Protein AF-A0AAD9NAZ0-F1 (afdb_monomer)

Foldseek 3Di:
DAQADPVGRVHSPFWDWDDDQWKIKIKGQPPFKPQQQVLRVQLLALLACVQAVNPNDPVQWDHDDDQWDDPDPPGDTDGADPVRQWDWDDDPRMIMIMHTHRHGNRGPDRVCSVVRSVVSSVVSMDGDDDDDDPPDPPDDDD

pLDDT: mean 89.0, std 16.53, range [37.62, 98.81]

Organism: Ridgeia piscesae (NCBI:txid27915)

InterPro 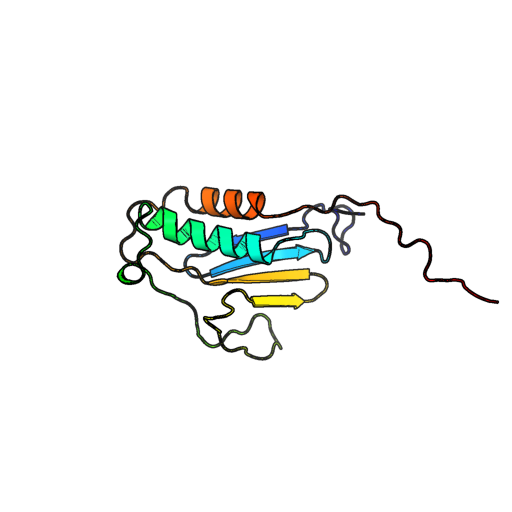domains:
  IPR007666 ADP-specific phosphofructokinase/glucokinase [PF04587] (8-124)
  IPR007666 ADP-specific phosphofructokinase/glucokinase [PS51255] (1-131)
  IPR007666 ADP-specific phosphofructokinase/glucokinase [PTHR21208] (4-132)
  IPR029056 Ribokinase-like [G3DSA:3.40.1190.20] (1-131)
  IPR029056 Ribokinase-like [SSF53613] (11-125)

Solvent-accessible surface area (backbone atoms only — not comparable to full-atom values): 8137 Å² total; per-residue (Å²): 114,58,56,39,27,91,92,41,77,87,41,58,75,38,70,48,79,47,77,57,80,34,37,30,35,28,39,27,38,60,82,32,59,44,51,46,59,58,6,24,43,48,15,23,50,46,41,20,26,46,17,29,70,64,60,73,48,77,94,45,43,44,75,68,64,67,56,68,41,62,92,50,93,89,50,74,74,39,74,68,41,88,95,58,57,63,48,76,53,72,58,96,69,28,36,37,18,35,17,63,15,49,31,40,75,71,62,76,43,66,86,66,38,69,57,53,21,51,52,41,23,52,73,45,40,43,79,46,77,72,91,76,79,91,71,83,94,80,83,85,89,126

Nearest PDB structures (foldseek):
  5ccf-assembly1_A  TM=9.334E-01  e=5.834E-15  Mus musculus
  1ua4-assembly1_A  TM=6.446E-01  e=1.823E-04  Pyrococcus furiosus
  5jlp-assembly1_A  TM=4.025E-01  e=5.634E+00  Mycobacterium avium 104
  7n7s-assembly1_B  TM=4.770E-01  e=5.634E+00  Elizabethkingia anophelis NUHP1
  8glv-assembly1_AF  TM=2.859E-01  e=3.022E+00  Chlamydomonas reinhardtii

Structure (mmCIF, N/CA/C/O backbone):
data_AF-A0AAD9NAZ0-F1
#
_entry.id   AF-A0AAD9NAZ0-F1
#
loop_
_atom_site.group_PDB
_atom_site.id
_atom_site.type_symbol
_atom_site.label_atom_id
_atom_site.label_alt_id
_atom_site.label_comp_id
_atom_site.label_asym_id
_atom_site.label_entity_id
_atom_site.label_seq_id
_atom_site.pdbx_PDB_ins_code
_atom_site.Cartn_x
_atom_site.Cartn_y
_atom_site.Cartn_z
_atom_site.occupancy
_atom_site.B_iso_or_equiv
_atom_site.auth_seq_id
_atom_site.auth_comp_id
_atom_site.auth_asym_id
_atom_site.auth_atom_id
_atom_site.pdbx_PDB_model_num
ATOM 1 N N . MET A 1 1 ? -22.804 5.355 11.893 1.00 52.97 1 MET A N 1
ATOM 2 C CA . MET A 1 1 ? -23.149 5.915 10.572 1.00 52.97 1 MET A CA 1
ATOM 3 C C . MET A 1 1 ? -21.896 5.816 9.732 1.00 52.97 1 MET A C 1
ATOM 5 O O . MET A 1 1 ? -20.896 6.439 10.079 1.00 52.97 1 MET A O 1
ATOM 9 N N . ALA A 1 2 ? -21.917 4.972 8.709 1.00 65.38 2 ALA A N 1
ATOM 10 C CA . ALA A 1 2 ? -20.818 4.750 7.792 1.00 65.38 2 ALA A CA 1
ATOM 11 C C . ALA A 1 2 ? -20.282 6.072 7.253 1.00 65.38 2 ALA A C 1
ATOM 13 O O . ALA A 1 2 ? -21.029 7.009 6.968 1.00 65.38 2 ALA A O 1
ATOM 14 N N . GLY A 1 3 ? -18.961 6.138 7.111 1.00 69.38 3 GLY A N 1
ATOM 15 C CA . GLY A 1 3 ? -18.295 7.310 6.560 1.00 69.38 3 GLY A CA 1
ATOM 16 C C . GLY A 1 3 ? -18.160 8.491 7.516 1.00 69.38 3 GLY A C 1
ATOM 17 O O . GLY A 1 3 ? -17.756 9.552 7.050 1.00 69.38 3 GLY A O 1
ATOM 18 N N . TYR A 1 4 ? -18.443 8.330 8.813 1.00 76.75 4 TYR A N 1
ATOM 19 C CA . TYR A 1 4 ? -18.132 9.325 9.842 1.00 76.75 4 TYR A CA 1
ATOM 20 C C . TYR A 1 4 ? -17.126 8.785 10.856 1.00 76.75 4 TYR A C 1
ATOM 22 O O . TYR A 1 4 ? -17.093 7.594 11.151 1.00 76.75 4 TYR A O 1
ATOM 30 N N . SER A 1 5 ? -16.297 9.676 11.397 1.00 70.44 5 SER A N 1
ATOM 31 C CA . SER A 1 5 ? -15.391 9.337 12.494 1.00 70.44 5 SER A CA 1
ATOM 32 C C . SER A 1 5 ? -16.168 9.122 13.799 1.00 70.44 5 SER A C 1
ATOM 34 O O . SER A 1 5 ? -17.007 9.946 14.169 1.00 70.44 5 SER A O 1
ATOM 36 N N . GLU A 1 6 ? -15.836 8.058 14.535 1.00 72.50 6 GLU A N 1
ATOM 37 C CA . GLU A 1 6 ? -16.408 7.783 15.862 1.00 72.50 6 GLU A CA 1
ATOM 38 C C . GLU A 1 6 ? -16.050 8.870 16.892 1.00 72.50 6 GLU A C 1
ATOM 40 O O . GLU A 1 6 ? -16.884 9.245 17.716 1.00 72.50 6 GLU A O 1
ATOM 45 N N . SER A 1 7 ? -14.837 9.436 16.823 1.00 73.88 7 SER A N 1
ATOM 46 C CA . SER A 1 7 ? -14.387 10.486 17.750 1.00 73.88 7 SER A CA 1
ATOM 47 C C . SER A 1 7 ? -14.901 11.881 17.386 1.00 73.88 7 SER A C 1
ATOM 49 O O . SER A 1 7 ? -15.006 12.745 18.255 1.00 73.88 7 SER A O 1
ATOM 51 N N . ASN A 1 8 ? -15.245 12.118 16.117 1.00 76.94 8 ASN A N 1
ATOM 52 C CA . ASN A 1 8 ? -15.870 13.356 15.667 1.00 76.94 8 ASN A CA 1
ATOM 53 C C . ASN A 1 8 ? -16.899 13.073 14.569 1.00 76.94 8 ASN A C 1
ATOM 55 O O . ASN A 1 8 ? -16.568 13.050 13.383 1.00 76.94 8 ASN A O 1
ATOM 59 N N . ARG A 1 9 ? -18.173 12.979 14.961 1.00 76.00 9 ARG A N 1
ATOM 60 C CA . ARG A 1 9 ? -19.302 12.696 14.058 1.00 76.00 9 ARG A CA 1
ATOM 61 C C . ARG A 1 9 ? -19.559 13.763 12.983 1.00 76.00 9 ARG A C 1
ATOM 63 O O . ARG A 1 9 ? -20.430 13.570 12.145 1.00 76.00 9 ARG A O 1
ATOM 70 N N . ARG A 1 10 ? -18.832 14.888 12.981 1.00 83.94 10 ARG A N 1
ATOM 71 C CA . ARG A 1 10 ? -18.852 15.872 11.879 1.00 83.94 10 ARG A CA 1
ATOM 72 C C . ARG A 1 10 ? -17.778 15.606 10.822 1.00 83.94 10 ARG A C 1
ATOM 74 O O . ARG A 1 10 ? -17.878 16.127 9.717 1.00 83.94 10 ARG A O 1
ATOM 81 N N . SER A 1 11 ? -16.754 14.819 11.148 1.00 87.88 11 SER A N 1
ATOM 82 C CA . SER A 1 11 ? -15.689 14.451 10.217 1.00 87.88 11 SER A CA 1
ATOM 83 C C . SER A 1 11 ? -16.104 13.256 9.368 1.00 87.88 11 SER A C 1
ATOM 85 O O . SER A 1 11 ? -16.583 12.256 9.901 1.00 87.88 11 SER A O 1
ATOM 87 N N . ARG A 1 12 ? -15.855 13.345 8.057 1.00 89.69 12 ARG A N 1
ATOM 88 C CA . ARG A 1 12 ? -16.037 12.244 7.095 1.00 89.69 12 ARG A CA 1
ATOM 89 C C . ARG A 1 12 ? -14.733 11.534 6.715 1.00 89.69 12 ARG A C 1
ATOM 91 O O . ARG A 1 12 ? -14.733 10.610 5.904 1.00 89.69 12 ARG A O 1
ATOM 98 N N . LEU A 1 13 ? -13.605 11.970 7.282 1.00 92.44 13 LEU A N 1
ATOM 99 C CA . LEU A 1 13 ? -12.305 11.365 7.015 1.00 92.44 13 LEU A CA 1
ATOM 100 C C . LEU A 1 13 ? -12.223 10.005 7.715 1.00 92.44 13 LEU A C 1
ATOM 102 O O . LEU A 1 13 ? -12.097 9.930 8.935 1.00 92.44 13 LEU A O 1
ATOM 106 N N . THR A 1 14 ? -12.305 8.940 6.925 1.00 93.88 14 THR A N 1
ATOM 107 C CA . THR A 1 14 ? -12.319 7.548 7.409 1.00 93.88 14 THR A CA 1
ATOM 108 C C . THR A 1 14 ? -11.289 6.660 6.718 1.00 93.88 14 THR A C 1
ATOM 110 O O . THR A 1 14 ? -11.220 5.475 7.028 1.00 93.88 14 THR A O 1
ATOM 113 N N . ARG A 1 15 ? -10.489 7.211 5.796 1.00 96.12 15 ARG A N 1
ATOM 114 C CA . ARG A 1 15 ? -9.438 6.495 5.069 1.00 96.12 15 ARG A CA 1
ATOM 115 C C . ARG A 1 15 ? -8.297 7.429 4.699 1.00 96.12 15 ARG A C 1
ATOM 117 O O . ARG A 1 15 ? -8.534 8.523 4.194 1.00 96.12 15 ARG A O 1
ATOM 124 N N . ILE A 1 16 ? -7.073 6.962 4.904 1.00 98.38 16 ILE A N 1
ATOM 125 C CA . ILE A 1 16 ? -5.837 7.581 4.427 1.00 98.38 16 ILE A CA 1
ATOM 126 C C . ILE A 1 16 ? -5.050 6.494 3.696 1.00 98.38 16 ILE A C 1
ATOM 128 O O . ILE A 1 16 ? -4.823 5.424 4.254 1.00 98.38 16 ILE A O 1
ATOM 132 N N . HIS A 1 17 ? -4.641 6.765 2.457 1.00 98.75 17 HIS A N 1
ATOM 133 C CA . HIS A 1 17 ? -3.679 5.938 1.730 1.00 98.75 17 HIS A CA 1
ATOM 134 C C . HIS A 1 17 ? -2.353 6.693 1.704 1.00 98.75 17 HIS A C 1
ATOM 136 O O . HIS A 1 17 ? -2.161 7.605 0.907 1.00 98.75 17 HIS A O 1
ATOM 142 N N . PHE A 1 18 ? -1.476 6.363 2.644 1.00 98.75 18 PHE A N 1
ATOM 143 C CA . PHE A 1 18 ? -0.128 6.902 2.695 1.00 98.75 18 PHE A CA 1
ATOM 144 C C . PHE A 1 18 ? 0.774 6.081 1.779 1.00 98.75 18 PHE A C 1
ATOM 146 O O . PHE A 1 18 ? 0.777 4.852 1.842 1.00 98.75 18 PHE A O 1
ATOM 153 N N . HIS A 1 19 ? 1.571 6.762 0.967 1.00 98.38 19 HIS A N 1
ATOM 154 C CA . HIS A 1 19 ? 2.542 6.127 0.093 1.00 98.38 19 HIS A CA 1
ATOM 155 C C . HIS A 1 19 ? 3.889 6.846 0.186 1.00 98.38 19 HIS A C 1
ATOM 157 O O . HIS A 1 19 ? 3.980 8.072 0.094 1.00 98.38 19 HIS A O 1
ATOM 163 N N . SER A 1 20 ? 4.942 6.058 0.368 1.00 97.94 20 SER A N 1
ATOM 164 C CA . SER A 1 20 ? 6.337 6.487 0.329 1.00 97.94 20 SER A CA 1
ATOM 165 C C . SER A 1 20 ? 7.103 5.637 -0.683 1.00 97.94 20 SER A C 1
ATOM 167 O O . SER A 1 20 ? 6.533 4.737 -1.291 1.00 97.94 20 SER A O 1
ATOM 169 N N . LEU A 1 21 ? 8.400 5.898 -0.850 1.00 97.44 21 LEU A N 1
ATOM 170 C CA . LEU A 1 21 ? 9.226 5.123 -1.772 1.00 97.44 21 LEU A CA 1
ATOM 171 C C . LEU A 1 21 ? 9.264 3.625 -1.426 1.00 97.44 21 LEU A C 1
ATOM 173 O O . LEU A 1 21 ? 9.197 2.806 -2.331 1.00 97.44 21 LEU A O 1
ATOM 177 N N . SER A 1 22 ? 9.411 3.265 -0.147 1.00 97.81 22 SER A N 1
ATOM 178 C CA . SER A 1 22 ? 9.704 1.883 0.260 1.00 97.81 22 SER A CA 1
ATOM 179 C C . SER A 1 22 ? 8.513 1.110 0.817 1.00 97.81 22 SER A C 1
ATOM 181 O O . SER A 1 22 ? 8.563 -0.117 0.875 1.00 97.81 22 SER A O 1
ATOM 183 N N . PHE A 1 23 ? 7.449 1.794 1.231 1.00 98.50 23 PHE A N 1
ATOM 184 C CA . PHE A 1 23 ? 6.241 1.151 1.739 1.00 98.50 23 PHE A CA 1
ATOM 185 C C . PHE A 1 23 ? 5.014 2.046 1.598 1.00 98.50 23 PHE A C 1
ATOM 187 O O . PHE A 1 23 ? 5.107 3.282 1.616 1.00 98.50 23 PHE A O 1
ATOM 194 N N . HIS A 1 24 ? 3.854 1.404 1.542 1.00 98.75 24 HIS A N 1
ATOM 195 C CA . HIS A 1 24 ? 2.543 2.030 1.593 1.00 98.75 24 HIS A CA 1
ATOM 196 C C . HIS A 1 24 ? 1.775 1.573 2.837 1.00 98.75 24 HIS A C 1
ATOM 198 O O . HIS A 1 24 ? 2.020 0.500 3.393 1.00 98.75 24 HIS A O 1
ATOM 204 N N . LEU A 1 25 ? 0.827 2.402 3.267 1.00 98.56 25 LEU A N 1
ATOM 205 C CA . LEU A 1 25 ? -0.048 2.142 4.401 1.00 98.56 25 LEU A CA 1
ATOM 206 C C . LEU A 1 25 ? -1.459 2.635 4.074 1.00 98.56 25 LEU A C 1
ATOM 208 O O . LEU A 1 25 ? -1.670 3.823 3.828 1.00 98.56 25 LEU A O 1
ATOM 212 N N . VAL A 1 26 ? -2.438 1.739 4.121 1.00 98.69 26 VAL A N 1
ATOM 213 C CA . VAL A 1 26 ? -3.856 2.101 4.128 1.00 98.69 26 VAL A CA 1
ATOM 214 C C . VAL A 1 26 ? -4.340 2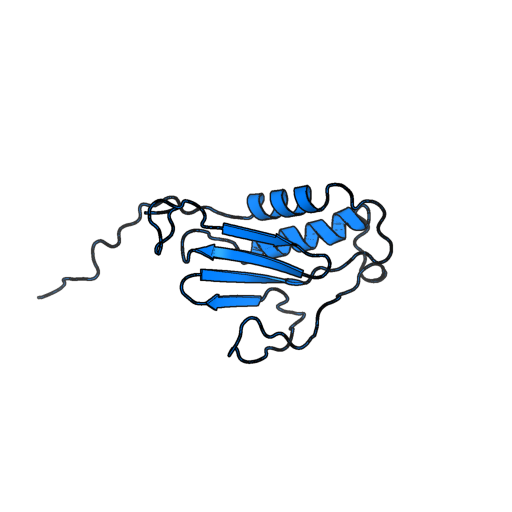.053 5.570 1.00 98.69 26 VAL A C 1
ATOM 216 O O . VAL A 1 26 ? -4.326 1.001 6.200 1.00 98.69 26 VAL A O 1
ATOM 219 N N . ALA A 1 27 ? -4.755 3.203 6.094 1.00 98.06 27 ALA A N 1
ATOM 220 C CA . ALA A 1 27 ? -5.341 3.339 7.421 1.00 98.06 27 ALA A CA 1
ATOM 221 C C . ALA A 1 27 ? -6.820 3.699 7.288 1.00 98.06 27 ALA A C 1
ATOM 223 O O . ALA A 1 27 ? -7.163 4.650 6.580 1.00 98.06 27 ALA A O 1
ATOM 224 N N . THR A 1 28 ? -7.696 2.966 7.967 1.00 96.31 28 THR A N 1
ATOM 225 C CA . THR A 1 28 ? -9.149 3.139 7.873 1.00 96.31 28 THR A CA 1
ATOM 226 C C . THR A 1 28 ? -9.798 3.162 9.250 1.00 96.31 28 THR A C 1
ATOM 228 O O . THR A 1 28 ? -9.322 2.537 10.198 1.00 96.31 28 THR A O 1
ATOM 231 N N . ALA A 1 29 ? -10.899 3.902 9.384 1.00 92.44 29 ALA A N 1
ATOM 232 C CA . ALA A 1 29 ? -11.787 3.737 10.529 1.00 92.44 29 ALA A CA 1
ATOM 233 C C . ALA A 1 29 ? -12.354 2.308 10.507 1.00 92.44 29 ALA A C 1
ATOM 235 O O . ALA A 1 29 ? -12.786 1.832 9.451 1.00 92.44 29 ALA A O 1
ATOM 236 N N . ALA A 1 30 ? -12.328 1.624 11.654 1.00 86.69 30 ALA A N 1
ATOM 237 C CA . ALA A 1 30 ? -12.665 0.207 11.726 1.00 86.69 30 ALA A CA 1
ATOM 238 C C . ALA A 1 30 ? -14.057 -0.087 11.138 1.00 86.69 30 ALA A C 1
ATOM 240 O O . ALA A 1 30 ? -15.050 0.559 11.471 1.00 86.69 30 ALA A O 1
ATOM 241 N N . GLY A 1 31 ? -14.116 -1.072 10.240 1.00 86.00 31 GLY A N 1
ATOM 242 C CA . GLY A 1 31 ? -15.351 -1.516 9.598 1.00 86.00 31 GLY A CA 1
ATOM 243 C C . GLY A 1 31 ? -15.930 -0.565 8.544 1.00 86.00 31 GLY A C 1
ATOM 244 O O . GLY A 1 31 ? -16.971 -0.874 7.987 1.00 86.00 31 GLY A O 1
ATOM 245 N N . VAL A 1 32 ? -15.317 0.575 8.227 1.00 90.81 32 VAL A N 1
ATOM 246 C CA . VAL A 1 32 ? -15.872 1.483 7.200 1.00 90.81 32 VAL A CA 1
ATOM 247 C C . VAL A 1 32 ? -15.451 1.080 5.782 1.00 90.81 32 VAL A C 1
ATOM 249 O O . VAL A 1 32 ? -16.194 1.294 4.826 1.00 90.81 32 VAL A O 1
ATOM 252 N N . TRP A 1 33 ? -14.271 0.482 5.648 1.00 95.00 33 TRP A N 1
ATOM 253 C CA . TRP A 1 33 ? -13.688 0.079 4.373 1.00 95.00 33 TRP A CA 1
ATOM 254 C C . TRP A 1 33 ? -13.316 -1.401 4.410 1.00 95.00 33 TRP A C 1
ATOM 256 O O . TRP A 1 33 ? -12.779 -1.876 5.411 1.00 95.00 33 TRP A O 1
ATOM 266 N N . LEU A 1 34 ? -13.594 -2.105 3.317 1.00 95.19 34 LEU A N 1
ATOM 267 C CA . LEU A 1 34 ? -13.224 -3.501 3.092 1.00 95.19 34 LEU A CA 1
ATOM 268 C C . LEU A 1 34 ? -12.111 -3.574 2.031 1.00 95.19 34 LEU A C 1
ATOM 270 O O . LEU A 1 34 ? -11.787 -2.567 1.392 1.00 95.19 34 LEU A O 1
ATOM 274 N N . ASN A 1 35 ? -11.507 -4.755 1.874 1.00 97.50 35 ASN A N 1
ATOM 275 C CA . ASN A 1 35 ? -10.483 -5.037 0.857 1.00 97.50 35 ASN A CA 1
ATOM 276 C C . ASN A 1 35 ? -9.222 -4.143 0.964 1.00 97.50 35 ASN A C 1
ATOM 278 O O . ASN A 1 35 ? -8.598 -3.762 -0.026 1.00 97.50 35 ASN A O 1
ATOM 282 N N . SER A 1 36 ? -8.870 -3.719 2.187 1.00 97.88 36 SER A N 1
ATOM 283 C CA . SER A 1 36 ? -7.749 -2.788 2.412 1.00 97.88 36 SER A CA 1
ATOM 284 C C . SER A 1 36 ? -6.376 -3.431 2.172 1.00 97.88 36 SER A C 1
ATOM 286 O O . SER A 1 36 ? -5.437 -2.716 1.821 1.00 97.88 36 SER A O 1
ATOM 288 N N . VAL A 1 37 ? -6.266 -4.753 2.331 1.00 98.25 37 VAL A N 1
ATOM 289 C CA . VAL A 1 37 ? -5.052 -5.548 2.071 1.00 98.25 37 VAL A CA 1
ATOM 290 C C . VAL A 1 37 ? -4.728 -5.536 0.585 1.00 98.25 37 VAL A C 1
ATOM 292 O O . VAL A 1 37 ? -3.640 -5.140 0.170 1.00 98.25 37 VAL A O 1
ATOM 295 N N . GLU A 1 38 ? -5.714 -5.892 -0.225 1.00 98.44 38 GLU A N 1
ATOM 296 C CA . GLU A 1 38 ? -5.647 -5.925 -1.676 1.00 98.44 38 GLU A CA 1
ATOM 297 C C . GLU A 1 38 ? -5.417 -4.515 -2.220 1.00 98.44 38 GLU A C 1
ATOM 299 O O . GLU A 1 38 ? -4.586 -4.320 -3.103 1.00 98.44 38 GLU A O 1
ATOM 304 N N . ALA A 1 39 ? -6.084 -3.510 -1.645 1.00 98.69 39 ALA A N 1
ATOM 305 C CA . ALA A 1 39 ? -5.895 -2.112 -2.008 1.00 98.69 39 ALA A CA 1
ATOM 306 C C . ALA A 1 39 ? -4.456 -1.619 -1.803 1.00 98.69 39 ALA A C 1
ATOM 308 O O . ALA A 1 39 ? -3.894 -0.980 -2.700 1.00 98.69 39 ALA A O 1
ATOM 309 N N . VAL A 1 40 ? -3.850 -1.888 -0.640 1.00 98.81 40 VAL A N 1
ATOM 310 C CA . VAL A 1 40 ? -2.473 -1.444 -0.373 1.00 98.81 40 VAL A CA 1
ATOM 311 C C . VAL A 1 40 ? -1.464 -2.224 -1.218 1.00 98.81 40 VAL A C 1
ATOM 313 O O . VAL A 1 40 ? -0.537 -1.618 -1.760 1.00 98.81 40 VAL A O 1
ATOM 316 N N . ALA A 1 41 ? -1.681 -3.530 -1.408 1.00 98.69 41 ALA A N 1
ATOM 317 C CA . ALA A 1 41 ? -0.840 -4.381 -2.245 1.00 98.69 41 ALA A CA 1
ATOM 318 C C . ALA A 1 41 ? -0.884 -3.952 -3.717 1.00 98.69 41 ALA A C 1
ATOM 320 O O . ALA A 1 41 ? 0.160 -3.766 -4.340 1.00 98.69 41 ALA A O 1
ATOM 321 N N . ALA A 1 42 ? -2.080 -3.720 -4.266 1.00 98.69 42 ALA A N 1
ATOM 322 C CA . ALA A 1 42 ? -2.258 -3.273 -5.644 1.00 98.69 42 ALA A CA 1
ATOM 323 C C . ALA A 1 42 ? -1.617 -1.897 -5.874 1.00 98.69 42 ALA A C 1
ATOM 325 O O . ALA A 1 42 ? -0.946 -1.688 -6.885 1.00 98.69 42 ALA A O 1
ATOM 326 N N . GLY A 1 43 ? -1.759 -0.973 -4.917 1.00 98.62 43 GLY A N 1
ATOM 327 C CA . GLY A 1 43 ? -1.078 0.321 -4.956 1.00 98.62 43 GLY A CA 1
ATOM 328 C C . GLY A 1 43 ? 0.450 0.188 -4.938 1.00 98.62 43 GLY A C 1
ATOM 329 O O . GLY A 1 43 ? 1.129 0.837 -5.732 1.00 98.62 43 GLY A O 1
ATOM 330 N N . ALA A 1 44 ? 1.003 -0.66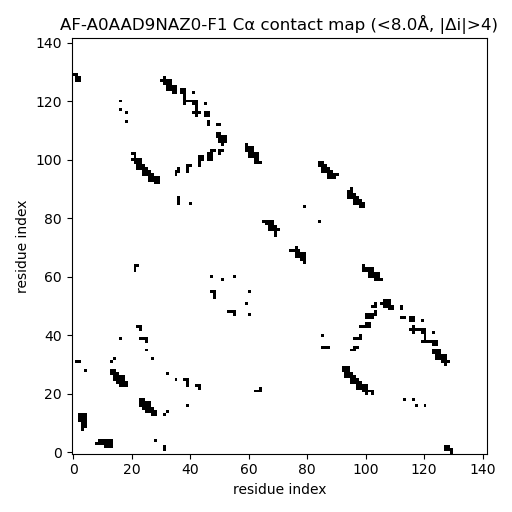2 -4.065 1.00 98.50 44 ALA A N 1
ATOM 331 C CA . ALA A 1 44 ? 2.446 -0.918 -3.985 1.00 98.50 44 ALA A CA 1
ATOM 332 C C . ALA A 1 44 ? 2.995 -1.587 -5.256 1.00 98.50 44 ALA A C 1
ATOM 334 O O . ALA A 1 44 ? 4.044 -1.193 -5.765 1.00 98.50 44 ALA A O 1
ATOM 335 N N . TYR A 1 45 ? 2.251 -2.539 -5.818 1.00 97.75 45 TYR A N 1
ATOM 336 C CA . TYR A 1 45 ? 2.581 -3.182 -7.087 1.00 97.75 45 TYR A CA 1
ATOM 337 C C . TYR A 1 45 ? 2.571 -2.187 -8.254 1.00 97.75 45 TYR A C 1
ATOM 339 O O . TYR A 1 45 ? 3.507 -2.161 -9.054 1.00 97.75 45 TYR A O 1
ATOM 347 N N . ALA A 1 46 ? 1.553 -1.322 -8.332 1.00 97.69 46 ALA A N 1
ATOM 348 C CA . ALA A 1 46 ? 1.461 -0.283 -9.356 1.00 97.69 46 ALA A CA 1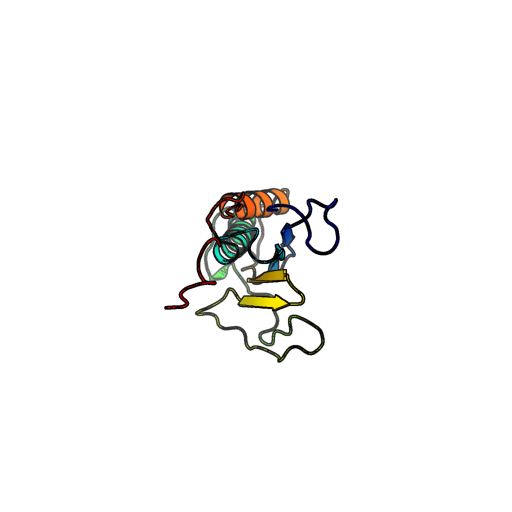
ATOM 349 C C . ALA A 1 46 ? 2.656 0.683 -9.312 1.00 97.69 46 ALA A C 1
ATOM 351 O O . ALA A 1 46 ? 3.156 1.066 -10.371 1.00 97.69 46 ALA A O 1
ATOM 352 N N . ALA A 1 47 ? 3.151 1.016 -8.113 1.00 97.69 47 ALA A N 1
ATOM 353 C CA . ALA A 1 47 ? 4.324 1.870 -7.939 1.00 97.69 47 ALA A CA 1
ATOM 354 C C . ALA A 1 47 ? 5.559 1.299 -8.650 1.00 97.69 47 ALA A C 1
ATOM 356 O O . ALA A 1 47 ? 6.150 1.959 -9.503 1.00 97.69 47 ALA A O 1
ATOM 357 N N . GLY A 1 48 ? 5.935 0.059 -8.330 1.00 96.06 48 GLY A N 1
ATOM 358 C CA . GLY A 1 48 ? 7.115 -0.563 -8.926 1.00 96.06 48 GLY A CA 1
ATOM 359 C C . GLY A 1 48 ? 6.935 -0.840 -10.422 1.00 96.06 48 GLY A C 1
ATOM 360 O O . GLY A 1 48 ? 7.815 -0.533 -11.225 1.00 96.06 48 GLY A O 1
ATOM 361 N N . ARG A 1 49 ? 5.750 -1.321 -10.820 1.00 96.06 49 ARG A N 1
ATOM 362 C CA . ARG A 1 49 ? 5.400 -1.589 -12.223 1.00 96.06 49 ARG A CA 1
ATOM 363 C C . ARG A 1 49 ? 5.522 -0.363 -13.111 1.00 96.06 49 ARG A C 1
ATOM 365 O O . ARG A 1 49 ? 6.138 -0.451 -14.165 1.00 96.06 49 ARG A O 1
ATOM 372 N N . GLN A 1 50 ? 4.912 0.754 -12.729 1.00 96.50 50 GLN A N 1
ATOM 373 C CA . GLN A 1 50 ? 4.953 1.967 -13.544 1.00 96.50 50 GLN A CA 1
ATOM 374 C C . GLN A 1 50 ? 6.343 2.614 -13.511 1.00 96.50 50 GLN A C 1
ATOM 376 O O . GLN A 1 50 ? 6.804 3.086 -14.548 1.00 96.50 50 GLN A O 1
ATOM 381 N N . ALA A 1 51 ? 7.038 2.577 -12.366 1.00 97.19 51 ALA A N 1
ATOM 382 C CA . ALA A 1 51 ? 8.405 3.082 -12.264 1.00 97.19 51 ALA A CA 1
ATOM 383 C C . ALA A 1 51 ? 9.359 2.391 -13.253 1.00 97.19 51 ALA A C 1
ATOM 385 O O . ALA A 1 51 ? 10.159 3.083 -13.883 1.00 97.19 51 ALA A O 1
ATOM 386 N N . CYS A 1 52 ? 9.232 1.073 -13.446 1.00 95.75 52 CYS A N 1
ATOM 387 C CA . CYS A 1 52 ? 10.030 0.305 -14.411 1.00 95.75 52 CYS A CA 1
ATOM 388 C C . CYS A 1 52 ? 9.459 0.281 -15.846 1.00 95.75 52 CYS A C 1
ATOM 390 O O . CYS A 1 52 ? 9.777 -0.625 -16.611 1.00 95.75 52 CYS A O 1
ATOM 392 N N . ASP A 1 53 ? 8.563 1.204 -16.219 1.00 92.81 53 ASP A N 1
ATOM 393 C CA . ASP A 1 53 ? 7.877 1.195 -17.528 1.00 92.81 53 ASP A CA 1
ATOM 394 C C . ASP A 1 53 ? 7.277 -0.180 -17.887 1.00 92.81 53 ASP A C 1
ATOM 396 O O . ASP A 1 53 ? 7.385 -0.684 -19.002 1.00 92.81 53 ASP A O 1
ATOM 400 N N . HIS A 1 54 ? 6.665 -0.820 -16.890 1.00 83.69 54 HIS A N 1
ATOM 401 C CA . HIS A 1 54 ? 6.052 -2.146 -16.954 1.00 83.69 54 HIS A CA 1
ATOM 402 C C . HIS A 1 54 ? 7.006 -3.338 -17.149 1.00 83.69 54 HIS A C 1
ATOM 404 O O . HIS A 1 54 ? 6.516 -4.469 -17.196 1.00 83.69 54 HIS A O 1
ATOM 410 N N . LYS A 1 55 ? 8.330 -3.128 -17.151 1.00 86.06 55 LYS A N 1
ATOM 411 C CA . LYS A 1 55 ? 9.361 -4.181 -17.065 1.00 86.06 55 LYS A CA 1
ATOM 412 C C . LYS A 1 55 ? 9.559 -4.579 -15.600 1.00 86.06 55 LYS A C 1
ATOM 414 O O . LYS A 1 55 ? 10.447 -4.097 -14.914 1.00 86.06 55 LYS A O 1
ATOM 419 N N . PHE A 1 56 ? 8.641 -5.380 -15.072 1.00 87.06 56 PHE A N 1
ATOM 420 C CA . PHE A 1 56 ? 8.600 -5.717 -13.647 1.00 87.06 56 PHE A CA 1
ATOM 421 C C . PHE A 1 56 ? 9.279 -7.065 -13.371 1.00 87.06 56 PHE A C 1
ATOM 423 O O . PHE A 1 56 ? 8.630 -8.013 -12.933 1.00 87.06 56 PHE A O 1
ATOM 430 N N . GLU A 1 57 ? 10.573 -7.144 -13.681 1.00 93.06 57 GLU A N 1
ATOM 431 C CA . GLU A 1 57 ? 11.386 -8.354 -13.513 1.00 93.06 57 GLU A CA 1
ATOM 432 C C . GLU A 1 57 ? 12.136 -8.340 -12.167 1.00 93.06 57 GLU A C 1
ATOM 434 O O . GLU A 1 57 ? 12.567 -7.271 -11.726 1.00 93.06 57 GLU A O 1
ATOM 439 N N . PRO A 1 58 ? 12.318 -9.492 -11.490 1.00 92.56 58 PRO A N 1
ATOM 440 C CA . PRO A 1 58 ? 12.918 -9.538 -10.153 1.00 92.56 58 PRO A CA 1
ATOM 441 C C . PRO A 1 58 ? 14.314 -8.910 -10.033 1.00 92.56 58 PRO A C 1
ATOM 443 O O . PRO A 1 58 ? 14.645 -8.368 -8.984 1.00 92.56 58 PRO A O 1
ATOM 446 N N . ASP A 1 59 ? 15.130 -8.961 -11.086 1.00 94.62 59 ASP A N 1
ATOM 447 C CA . ASP A 1 59 ? 16.490 -8.407 -11.121 1.00 94.62 59 ASP A CA 1
ATOM 448 C C . ASP A 1 59 ? 16.528 -6.872 -11.231 1.00 94.62 59 ASP A C 1
ATOM 450 O O . ASP A 1 59 ? 17.577 -6.261 -11.031 1.00 94.62 59 ASP A O 1
ATOM 454 N N . GLN A 1 60 ? 15.387 -6.237 -11.510 1.00 94.56 60 GLN A N 1
ATOM 455 C CA . GLN A 1 60 ? 15.236 -4.781 -11.605 1.00 94.56 60 GLN A CA 1
ATOM 456 C C . GLN A 1 60 ? 14.607 -4.163 -10.357 1.00 94.56 60 GLN A C 1
ATOM 458 O O . GLN A 1 60 ? 14.382 -2.949 -10.308 1.00 94.56 60 GLN A O 1
ATOM 463 N N . LEU A 1 61 ? 14.300 -4.987 -9.357 1.00 96.44 61 LEU A N 1
ATOM 464 C CA . LEU A 1 61 ? 13.510 -4.611 -8.199 1.00 96.44 61 LEU A CA 1
ATOM 465 C C . LEU A 1 61 ? 14.285 -4.857 -6.913 1.00 96.44 61 LEU A C 1
ATOM 467 O O . LEU A 1 61 ? 15.022 -5.829 -6.777 1.00 96.44 61 LEU A O 1
ATOM 471 N N . GLU A 1 62 ? 14.054 -4.007 -5.922 1.00 96.50 62 GLU A N 1
ATOM 472 C CA . GLU A 1 62 ? 14.583 -4.231 -4.585 1.00 96.50 62 GLU A CA 1
ATOM 473 C C . GLU A 1 62 ? 13.593 -3.838 -3.493 1.00 96.50 62 GLU A C 1
ATOM 475 O O . GLU A 1 62 ? 12.784 -2.918 -3.631 1.00 96.50 62 GLU A O 1
ATOM 480 N N . MET A 1 63 ? 13.686 -4.530 -2.363 1.00 96.06 63 MET A N 1
ATOM 481 C CA . MET A 1 63 ? 12.911 -4.217 -1.174 1.00 96.06 63 MET A CA 1
ATOM 482 C C . MET A 1 63 ? 13.742 -3.339 -0.238 1.00 96.06 63 MET A C 1
ATOM 484 O O . MET A 1 63 ? 14.818 -3.732 0.203 1.00 96.06 63 MET A O 1
ATOM 488 N N . ARG A 1 64 ? 13.228 -2.150 0.093 1.00 97.00 64 ARG A N 1
ATOM 489 C CA . ARG A 1 64 ? 13.927 -1.151 0.926 1.00 97.00 64 ARG A CA 1
ATOM 490 C C . ARG A 1 64 ? 13.265 -0.938 2.292 1.00 97.00 64 ARG A C 1
ATOM 492 O O . ARG A 1 64 ? 13.084 0.201 2.726 1.00 97.00 64 ARG A O 1
ATOM 499 N N . ILE A 1 65 ? 12.863 -2.018 2.957 1.00 96.25 65 ILE A N 1
ATOM 500 C CA . ILE A 1 65 ? 12.317 -1.976 4.322 1.00 96.25 65 ILE A CA 1
ATOM 501 C C . ILE A 1 65 ? 13.213 -2.744 5.294 1.00 96.25 65 ILE A C 1
ATOM 503 O O . ILE A 1 65 ? 13.986 -3.609 4.895 1.00 96.25 65 ILE A O 1
ATOM 507 N N . SER A 1 66 ? 13.099 -2.420 6.582 1.00 95.06 66 SER A N 1
ATOM 508 C CA . SER A 1 66 ? 13.697 -3.237 7.639 1.00 95.06 66 SER A CA 1
ATOM 509 C C . SER A 1 66 ? 12.997 -4.603 7.691 1.00 95.06 66 SER A C 1
ATOM 511 O O . SER A 1 66 ? 11.764 -4.624 7.643 1.00 95.06 66 SER A O 1
ATOM 513 N N . PRO A 1 67 ? 13.729 -5.724 7.841 1.00 93.75 67 PRO A N 1
ATOM 514 C CA . PRO A 1 67 ? 13.110 -7.022 8.107 1.00 93.75 67 PRO A CA 1
ATOM 515 C C . PRO A 1 67 ? 12.418 -7.041 9.477 1.00 93.75 67 PRO A C 1
ATOM 517 O O . PRO A 1 67 ? 11.448 -7.763 9.670 1.00 93.75 67 PRO A O 1
ATOM 520 N N . GLU A 1 68 ? 12.862 -6.199 10.413 1.00 96.44 68 GLU A N 1
ATOM 521 C CA . GLU A 1 68 ? 12.219 -6.008 11.709 1.00 96.44 68 GLU A CA 1
ATOM 522 C C . GLU A 1 68 ? 11.259 -4.815 11.658 1.00 96.44 68 GLU A C 1
ATOM 524 O O . GLU A 1 68 ? 11.678 -3.665 11.486 1.00 96.44 68 GLU A O 1
ATOM 529 N N . LEU A 1 69 ? 9.965 -5.079 11.828 1.00 95.12 69 LEU A N 1
ATOM 530 C CA . LEU A 1 69 ? 8.890 -4.100 11.718 1.00 95.12 69 LEU A CA 1
ATOM 531 C C . LEU A 1 69 ? 8.248 -3.829 13.079 1.00 95.12 69 LEU A C 1
ATOM 533 O O . LEU A 1 69 ? 7.769 -4.734 13.763 1.00 95.12 69 LEU A O 1
ATOM 537 N N . LYS A 1 70 ? 8.176 -2.551 13.461 1.00 95.81 70 LYS A N 1
ATOM 538 C CA . LYS A 1 70 ? 7.468 -2.086 14.660 1.00 95.81 70 LYS A CA 1
ATOM 539 C C . LYS A 1 70 ? 6.502 -0.965 14.289 1.00 95.81 70 LYS A C 1
ATOM 541 O O . LYS A 1 70 ? 6.912 0.168 14.067 1.00 95.81 70 LYS A O 1
ATOM 546 N N . PHE A 1 71 ? 5.212 -1.287 14.231 1.00 94.75 71 PHE A N 1
ATOM 547 C CA . PHE A 1 71 ? 4.202 -0.404 13.636 1.00 94.75 71 PHE A CA 1
ATOM 548 C C . PHE A 1 71 ? 3.759 0.774 14.511 1.00 94.75 71 PHE A C 1
ATOM 550 O O . PHE A 1 71 ? 3.325 1.798 13.991 1.00 94.75 71 PHE A O 1
ATOM 557 N N . TYR A 1 72 ? 3.845 0.653 15.835 1.00 94.12 72 TYR A N 1
ATOM 558 C CA . TYR A 1 72 ? 3.502 1.737 16.755 1.00 94.12 72 TYR A CA 1
ATOM 559 C C . TYR A 1 72 ? 4.267 1.610 18.074 1.00 94.12 72 TYR A C 1
ATOM 561 O O . TYR A 1 72 ? 4.840 0.566 18.403 1.00 94.12 72 TYR A O 1
ATOM 569 N N . SER A 1 73 ? 4.292 2.696 18.848 1.00 94.50 73 SER A N 1
ATOM 570 C CA . SER A 1 73 ? 4.944 2.707 20.159 1.00 94.50 73 SER A CA 1
ATOM 571 C C . SER A 1 73 ? 4.290 1.690 21.099 1.00 94.50 73 SER A C 1
ATOM 573 O O . SER A 1 73 ? 3.073 1.691 21.273 1.00 94.50 73 SER A O 1
ATOM 575 N N . GLY A 1 74 ? 5.101 0.806 21.681 1.00 93.06 74 GLY A N 1
ATOM 576 C CA . GLY A 1 74 ? 4.636 -0.301 22.522 1.00 93.06 74 GLY A CA 1
ATOM 577 C C . GLY A 1 74 ? 4.202 -1.565 21.768 1.00 93.06 74 GLY A C 1
ATOM 578 O O . GLY A 1 74 ? 3.878 -2.550 22.421 1.00 93.06 74 GLY A O 1
ATOM 579 N N . ALA A 1 75 ? 4.219 -1.583 20.429 1.00 94.38 75 ALA A N 1
ATOM 580 C CA . ALA A 1 75 ? 3.999 -2.814 19.668 1.00 94.38 75 ALA A CA 1
ATOM 581 C C . ALA A 1 75 ? 5.181 -3.787 19.815 1.00 94.38 75 ALA A C 1
ATOM 583 O O . ALA A 1 75 ? 6.338 -3.362 19.888 1.00 94.38 75 ALA A O 1
ATOM 584 N N . THR A 1 76 ? 4.894 -5.088 19.780 1.00 95.50 76 THR A N 1
ATOM 585 C CA . THR A 1 76 ? 5.913 -6.126 19.583 1.00 95.50 76 THR A CA 1
ATOM 586 C C . THR A 1 76 ? 6.501 -6.009 18.179 1.00 95.50 76 THR A C 1
ATOM 588 O O . THR A 1 76 ? 5.763 -5.799 17.214 1.00 95.50 76 THR A O 1
ATOM 591 N N . THR A 1 77 ? 7.820 -6.154 18.065 1.00 96.69 77 THR A N 1
ATOM 592 C CA . THR A 1 77 ? 8.502 -6.248 16.770 1.00 96.69 77 THR A CA 1
ATOM 593 C C . THR A 1 77 ? 8.046 -7.506 16.032 1.00 96.69 77 THR A C 1
ATOM 595 O O . THR A 1 77 ? 7.991 -8.586 16.619 1.00 96.69 77 THR A O 1
ATOM 598 N N . ARG A 1 78 ? 7.720 -7.371 14.748 1.00 95.06 78 ARG A N 1
ATOM 599 C CA . ARG A 1 78 ? 7.379 -8.473 13.844 1.00 95.06 78 ARG A CA 1
ATOM 600 C C . ARG A 1 78 ? 8.489 -8.643 12.816 1.00 95.06 78 ARG A C 1
ATOM 602 O O . ARG A 1 78 ? 9.084 -7.653 12.405 1.00 95.06 78 ARG A O 1
ATOM 609 N N . GLN A 1 79 ? 8.750 -9.878 12.408 1.00 96.50 79 GLN A N 1
ATOM 610 C CA . GLN A 1 79 ? 9.634 -10.149 11.277 1.00 96.50 79 GLN A CA 1
ATOM 611 C C . GLN A 1 79 ? 8.826 -10.073 9.983 1.00 96.50 79 GLN A C 1
ATOM 613 O O . GLN A 1 79 ? 7.663 -10.480 9.956 1.00 96.50 79 GLN A O 1
ATOM 618 N N . PHE A 1 80 ? 9.430 -9.521 8.940 1.00 95.56 80 PHE A N 1
ATOM 619 C CA . PHE A 1 80 ? 8.872 -9.533 7.600 1.00 95.56 80 PHE A CA 1
ATOM 620 C C . PHE A 1 80 ? 8.834 -10.969 7.055 1.00 95.56 80 PHE A C 1
ATOM 622 O O . PHE A 1 80 ? 9.807 -11.710 7.192 1.00 95.56 80 PHE A O 1
ATOM 629 N N . ASP A 1 81 ? 7.716 -11.329 6.428 1.00 95.25 81 ASP A N 1
ATOM 630 C CA . ASP A 1 81 ? 7.489 -12.620 5.782 1.00 95.25 81 ASP A CA 1
ATOM 631 C C . ASP A 1 81 ? 7.245 -12.385 4.287 1.00 95.25 81 ASP A C 1
ATOM 633 O O . ASP A 1 81 ? 6.306 -11.687 3.904 1.00 95.25 81 ASP A O 1
ATOM 637 N N . SER A 1 82 ? 8.107 -12.941 3.437 1.00 94.56 82 SER A N 1
ATOM 638 C CA . SER A 1 82 ? 7.983 -12.804 1.985 1.00 94.56 82 SER A CA 1
ATOM 639 C C . SER A 1 82 ? 6.792 -13.562 1.406 1.00 94.56 82 SER A C 1
ATOM 641 O O . SER A 1 82 ? 6.285 -13.151 0.363 1.00 94.56 82 SER A O 1
ATOM 643 N N . ASP A 1 83 ? 6.337 -14.629 2.068 1.00 95.62 83 ASP A N 1
ATOM 644 C CA . ASP A 1 83 ? 5.189 -15.427 1.624 1.00 95.62 83 ASP A CA 1
ATOM 645 C C . ASP A 1 83 ? 3.858 -14.763 2.027 1.00 95.62 83 ASP A C 1
ATOM 647 O O . ASP A 1 83 ? 2.820 -14.996 1.405 1.00 95.62 83 ASP A O 1
ATOM 651 N N . ALA A 1 84 ? 3.901 -13.865 3.019 1.00 95.88 84 ALA A N 1
ATOM 652 C CA . ALA A 1 84 ? 2.790 -13.029 3.470 1.00 95.88 84 ALA A CA 1
ATOM 653 C C . ALA A 1 84 ? 3.213 -11.543 3.582 1.00 95.88 84 ALA A C 1
ATOM 655 O O . ALA A 1 84 ? 3.287 -10.985 4.681 1.00 95.88 84 ALA A O 1
ATOM 656 N N . PRO A 1 85 ? 3.476 -10.861 2.447 1.00 96.00 85 PRO A N 1
ATOM 657 C CA . PRO A 1 85 ? 4.174 -9.572 2.437 1.00 96.00 85 PRO A CA 1
ATOM 658 C C . PRO A 1 85 ? 3.335 -8.391 2.944 1.00 96.00 85 PRO A C 1
ATOM 660 O O . PRO A 1 85 ? 3.886 -7.331 3.252 1.00 96.00 85 PRO A O 1
ATOM 663 N N . VAL A 1 86 ? 2.010 -8.544 3.030 1.00 98.06 86 VAL A N 1
ATOM 664 C CA . VAL A 1 86 ? 1.105 -7.508 3.540 1.00 98.06 86 VAL A CA 1
ATOM 665 C C . VAL A 1 86 ? 0.825 -7.769 5.013 1.00 98.06 86 VAL A C 1
ATOM 667 O O . VAL A 1 86 ? 0.339 -8.829 5.393 1.00 98.06 86 VAL A O 1
ATOM 670 N N . SER A 1 87 ? 1.112 -6.781 5.855 1.00 96.94 87 SER A N 1
ATOM 671 C CA . SER A 1 87 ? 0.853 -6.854 7.291 1.00 96.94 87 SER A CA 1
ATOM 672 C C . SER A 1 87 ? -0.420 -6.114 7.665 1.00 96.94 87 SER A C 1
ATOM 674 O O . SER A 1 87 ? -0.581 -4.937 7.342 1.00 96.94 87 SER A O 1
ATOM 676 N N . GLU A 1 88 ? -1.267 -6.770 8.452 1.00 96.25 88 GLU A N 1
ATOM 677 C CA . GLU A 1 88 ? -2.457 -6.163 9.041 1.00 96.25 88 GLU A CA 1
ATOM 678 C C . GLU A 1 88 ? -2.329 -5.991 10.555 1.00 96.25 88 GLU A C 1
ATOM 680 O O . GLU A 1 88 ? -1.727 -6.803 11.276 1.00 96.25 88 GLU A O 1
ATOM 685 N N . PHE A 1 89 ? -2.899 -4.900 11.061 1.00 95.62 89 PHE A N 1
ATOM 686 C CA . PHE A 1 89 ? -3.054 -4.671 12.492 1.00 95.62 89 PHE A CA 1
ATOM 687 C C . PHE A 1 89 ? -4.157 -3.654 12.779 1.00 95.62 89 PHE A C 1
ATOM 689 O O . PHE A 1 89 ? -4.528 -2.836 11.939 1.00 95.62 89 PHE A O 1
ATOM 696 N N . THR A 1 90 ? -4.662 -3.677 14.009 1.00 94.69 90 THR A N 1
ATOM 697 C CA . THR A 1 90 ? -5.595 -2.672 14.515 1.00 94.69 90 THR A CA 1
ATOM 698 C C . THR A 1 90 ? -4.948 -1.884 15.644 1.00 94.69 90 THR A C 1
ATOM 700 O O . THR A 1 90 ? -4.162 -2.410 16.435 1.00 94.69 90 THR A O 1
ATOM 703 N N . HIS A 1 91 ? -5.251 -0.592 15.724 1.00 94.81 91 HIS A N 1
ATOM 704 C CA . HIS A 1 91 ? -4.782 0.255 16.814 1.00 94.81 91 HIS A CA 1
ATOM 705 C C . HIS A 1 91 ? -5.771 1.393 17.063 1.00 94.81 91 HIS A C 1
ATOM 707 O O . HIS A 1 91 ? -6.103 2.145 16.151 1.00 94.81 91 HIS A O 1
ATOM 713 N N . LYS A 1 92 ? -6.240 1.534 18.312 1.00 92.12 92 LYS A N 1
ATOM 714 C CA . LYS A 1 92 ? -7.112 2.640 18.763 1.00 92.12 92 LYS A CA 1
ATOM 715 C C . LYS A 1 92 ? -8.350 2.884 17.875 1.00 92.12 92 LYS A C 1
ATOM 717 O O . LYS A 1 92 ? -8.690 4.030 17.600 1.00 92.12 92 LYS A O 1
ATOM 722 N N . GLY A 1 93 ? -9.022 1.817 17.434 1.00 89.31 93 GLY A N 1
ATOM 723 C CA . GLY A 1 93 ? -10.246 1.911 16.618 1.00 89.31 93 GLY A CA 1
ATOM 724 C C . GLY A 1 93 ? -10.014 2.112 15.115 1.00 89.31 93 GLY A C 1
ATOM 725 O O . GLY A 1 93 ? -10.967 2.362 14.380 1.00 89.31 93 GLY A O 1
ATOM 726 N N . TYR A 1 94 ? -8.769 1.982 14.656 1.00 93.75 94 TYR A N 1
ATOM 727 C CA . TYR A 1 94 ? -8.405 2.026 13.243 1.00 93.75 94 TYR A CA 1
ATOM 728 C C . TYR A 1 94 ? -7.804 0.696 12.796 1.00 93.75 94 TYR A C 1
ATOM 730 O O . TYR A 1 94 ? -7.090 0.046 13.567 1.00 93.75 94 TYR A O 1
ATOM 738 N N . SER A 1 95 ? -8.085 0.324 11.552 1.00 96.06 95 SER A N 1
ATOM 739 C CA . SER A 1 95 ? -7.473 -0.808 10.861 1.00 96.06 95 SER A CA 1
ATOM 740 C C . SER A 1 95 ? -6.373 -0.303 9.935 1.00 96.06 95 SER A C 1
ATOM 742 O O . SER A 1 95 ? -6.518 0.741 9.298 1.00 96.06 95 SER A O 1
ATOM 744 N N . PHE A 1 96 ? -5.272 -1.040 9.868 1.00 98.12 96 PHE A N 1
ATOM 745 C CA . PHE A 1 96 ? -4.102 -0.700 9.075 1.00 98.12 96 PHE A CA 1
ATOM 746 C C . PHE A 1 96 ? -3.695 -1.892 8.218 1.00 98.12 96 PHE A C 1
ATOM 748 O O . PHE A 1 96 ? -3.560 -2.999 8.737 1.00 98.12 96 PHE A O 1
ATOM 755 N N . ALA A 1 97 ? -3.449 -1.636 6.936 1.00 98.44 97 ALA A N 1
ATOM 756 C CA . ALA A 1 97 ? -2.820 -2.566 6.011 1.00 98.44 97 ALA A CA 1
ATOM 757 C C . ALA A 1 97 ? -1.523 -1.936 5.493 1.00 98.44 97 ALA A C 1
ATOM 759 O O . ALA A 1 97 ? -1.535 -0.830 4.948 1.00 98.44 97 ALA A O 1
ATOM 760 N N . PHE A 1 98 ? -0.403 -2.618 5.700 1.00 98.56 98 PHE A N 1
ATOM 761 C CA . PHE A 1 98 ? 0.942 -2.184 5.329 1.00 98.56 98 PHE A CA 1
ATOM 762 C C . PHE A 1 98 ? 1.489 -3.094 4.234 1.00 98.56 98 PHE A C 1
ATOM 764 O O . PHE A 1 98 ? 1.459 -4.310 4.397 1.00 98.56 98 PHE A O 1
ATOM 771 N N . SER A 1 99 ? 2.053 -2.516 3.173 1.00 98.56 99 SER A N 1
ATOM 772 C CA . SER A 1 99 ? 2.765 -3.272 2.137 1.00 98.56 99 SER A CA 1
ATOM 773 C C . SER A 1 99 ? 4.124 -2.636 1.858 1.00 98.56 99 SER A C 1
ATOM 775 O O . SER A 1 99 ? 4.172 -1.422 1.624 1.00 98.56 99 SER A O 1
ATOM 777 N N . PRO A 1 100 ? 5.223 -3.409 1.808 1.00 98.25 100 PRO A N 1
ATOM 778 C CA . PRO A 1 100 ? 6.450 -2.929 1.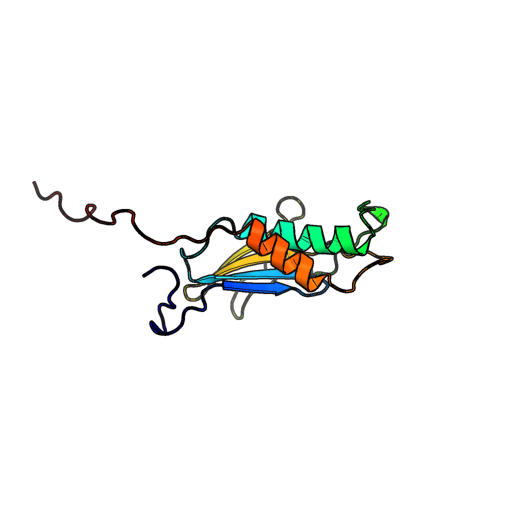192 1.00 98.25 100 PRO A CA 1
ATOM 779 C C . PRO A 1 100 ? 6.229 -2.679 -0.301 1.00 98.25 100 PRO A C 1
ATOM 781 O O . PRO A 1 100 ? 5.335 -3.256 -0.927 1.00 98.25 100 PRO A O 1
ATOM 784 N N . VAL A 1 101 ? 7.068 -1.821 -0.867 1.00 98.25 101 VAL A N 1
ATOM 785 C CA . VAL A 1 101 ? 7.166 -1.586 -2.307 1.00 98.25 101 VAL A CA 1
ATOM 786 C C . VAL A 1 101 ? 8.390 -2.330 -2.827 1.00 98.25 101 VAL A C 1
ATOM 788 O O . VAL A 1 101 ? 9.476 -2.232 -2.251 1.00 98.25 101 VAL A O 1
ATOM 791 N N . LEU A 1 102 ? 8.219 -3.045 -3.936 1.00 97.88 102 LEU A N 1
ATOM 792 C CA . LEU A 1 102 ? 9.335 -3.494 -4.763 1.00 97.88 102 LEU A CA 1
ATOM 793 C C . LEU A 1 102 ? 9.769 -2.311 -5.630 1.00 97.88 102 LEU A C 1
ATOM 795 O O . LEU A 1 102 ? 9.103 -1.950 -6.601 1.00 97.88 102 LEU A O 1
ATOM 799 N N . VAL A 1 103 ? 10.836 -1.644 -5.202 1.00 97.94 103 VAL A N 1
ATOM 800 C CA . VAL A 1 103 ? 11.315 -0.392 -5.784 1.00 97.94 103 VAL A CA 1
ATOM 801 C C . VAL A 1 103 ? 12.086 -0.690 -7.059 1.00 97.94 103 VAL A C 1
ATOM 803 O O . VAL A 1 103 ? 12.994 -1.513 -7.050 1.00 97.94 103 VAL A O 1
ATOM 806 N N . CYS A 1 104 ? 11.756 0.018 -8.138 1.00 97.69 104 CYS A N 1
ATOM 807 C CA . CYS A 1 104 ? 12.519 -0.052 -9.378 1.00 97.69 104 CYS A CA 1
ATOM 808 C C . CYS A 1 104 ? 13.936 0.508 -9.186 1.00 97.69 104 CYS A C 1
ATOM 810 O O . CYS A 1 104 ? 14.087 1.676 -8.816 1.00 97.69 104 CYS A O 1
ATOM 812 N N . LEU A 1 105 ? 14.960 -0.294 -9.477 1.00 96.50 105 LEU A N 1
ATOM 813 C CA . LEU A 1 105 ? 16.372 0.099 -9.400 1.00 96.50 105 LEU A CA 1
ATOM 814 C C . LEU A 1 105 ? 16.727 1.184 -10.426 1.00 96.50 105 LEU A C 1
ATOM 816 O O . LEU A 1 105 ? 17.477 2.115 -10.126 1.00 96.50 105 LEU A O 1
ATOM 820 N N . HIS A 1 106 ? 16.156 1.082 -11.628 1.00 95.81 106 HIS A N 1
ATOM 821 C CA . HIS A 1 106 ? 16.419 1.971 -12.760 1.00 95.81 106 HIS A CA 1
ATOM 822 C C . HIS A 1 106 ? 15.106 2.573 -13.281 1.00 95.81 106 HIS A C 1
ATOM 824 O O . HIS A 1 106 ? 14.587 2.128 -14.303 1.00 95.81 106 HIS A O 1
ATOM 830 N N . PRO A 1 107 ? 14.523 3.553 -12.565 1.00 95.69 107 PRO A N 1
ATOM 831 C CA . PRO A 1 107 ? 13.203 4.064 -12.898 1.00 95.69 107 PRO A CA 1
ATOM 832 C C . PRO A 1 107 ? 13.211 4.862 -14.207 1.00 95.69 107 PRO A C 1
ATOM 834 O O . PRO A 1 107 ? 13.993 5.798 -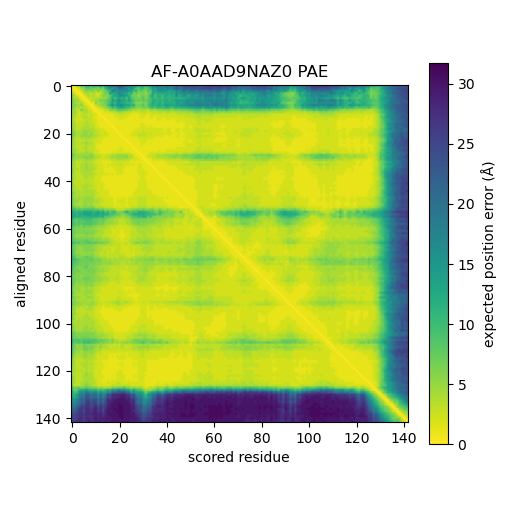14.371 1.00 95.69 107 PRO A O 1
ATOM 837 N N . GLU A 1 108 ? 12.276 4.543 -15.099 1.00 94.25 108 GLU A N 1
ATOM 838 C CA . GLU A 1 108 ? 12.057 5.266 -16.356 1.00 94.25 108 GLU A CA 1
ATOM 839 C C . GLU A 1 108 ? 10.972 6.351 -16.206 1.00 94.25 108 GLU A C 1
ATOM 841 O O . GLU A 1 108 ? 11.084 7.430 -16.793 1.00 94.25 108 GLU A O 1
ATOM 846 N N . LYS A 1 109 ? 9.918 6.097 -15.408 1.00 90.62 109 LYS A N 1
ATOM 847 C CA . LYS A 1 109 ? 8.752 6.996 -15.267 1.00 90.62 109 LYS A CA 1
ATOM 848 C C . LYS A 1 109 ? 8.215 7.058 -13.834 1.00 90.62 109 LYS A C 1
ATOM 850 O O . LYS A 1 109 ? 7.515 6.160 -13.380 1.00 90.62 109 LYS A O 1
ATOM 855 N N . THR A 1 110 ? 8.474 8.160 -13.128 1.00 92.56 110 THR A N 1
ATOM 856 C CA . THR A 1 110 ? 8.024 8.358 -11.728 1.00 92.56 110 THR A CA 1
ATOM 857 C C . THR A 1 110 ? 7.103 9.561 -11.523 1.00 92.56 110 THR A C 1
ATOM 859 O O . THR A 1 110 ? 6.443 9.667 -10.488 1.00 92.56 110 THR A O 1
ATOM 862 N N . VAL A 1 111 ? 7.005 10.467 -12.499 1.00 95.31 111 VAL A N 1
ATOM 863 C CA . VAL A 1 111 ? 6.033 11.571 -12.458 1.00 95.31 111 VAL A CA 1
ATOM 864 C C . VAL A 1 111 ? 4.615 10.997 -12.547 1.00 95.31 111 VAL A C 1
ATOM 866 O O . VAL A 1 111 ? 4.347 10.129 -13.374 1.00 95.31 111 VAL A O 1
ATOM 869 N N . GLY A 1 112 ? 3.715 11.457 -11.672 1.00 95.44 112 GLY A N 1
ATOM 870 C CA . GLY A 1 112 ? 2.336 10.955 -11.582 1.00 95.44 112 GLY A CA 1
ATOM 871 C C . GLY A 1 112 ? 2.195 9.592 -10.892 1.00 95.44 112 GLY A C 1
ATOM 872 O O . GLY A 1 112 ? 1.094 9.049 -10.825 1.00 95.44 112 GLY A O 1
ATOM 873 N N . LEU A 1 113 ? 3.282 9.027 -10.349 1.00 96.44 113 LEU A N 1
ATOM 874 C CA . LEU A 1 113 ? 3.232 7.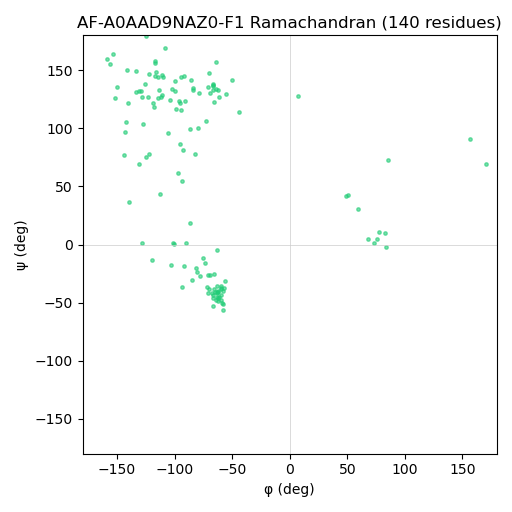717 -9.696 1.00 96.44 113 LEU A CA 1
ATOM 875 C C . LEU A 1 113 ? 2.315 7.725 -8.466 1.00 96.44 113 LEU A C 1
ATOM 877 O O . LEU A 1 113 ? 1.537 6.798 -8.280 1.00 96.44 113 LEU A O 1
ATOM 881 N N . GLY A 1 114 ? 2.344 8.797 -7.667 1.00 97.50 114 GLY A N 1
ATOM 882 C CA . GLY A 1 114 ? 1.452 8.961 -6.512 1.00 97.50 114 GLY A CA 1
ATOM 883 C C . GLY A 1 114 ? -0.034 8.950 -6.886 1.00 97.50 114 GLY A C 1
ATOM 884 O O . GLY A 1 114 ? -0.839 8.329 -6.189 1.00 97.50 114 GLY A O 1
ATOM 885 N N . ASP A 1 115 ? -0.388 9.563 -8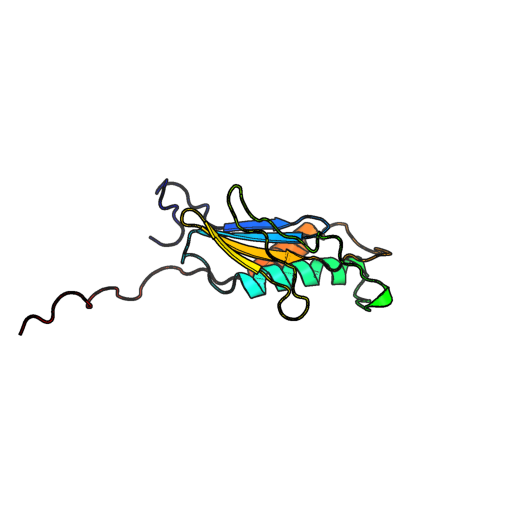.019 1.00 98.00 115 ASP A N 1
ATOM 886 C CA . ASP A 1 115 ? -1.764 9.577 -8.525 1.00 98.00 115 ASP A CA 1
ATOM 887 C C . ASP A 1 115 ? -2.198 8.170 -8.943 1.00 98.00 115 ASP A C 1
ATOM 889 O O . ASP A 1 115 ? -3.266 7.706 -8.543 1.00 98.00 115 ASP A O 1
ATOM 893 N N . ALA A 1 116 ? -1.342 7.450 -9.676 1.00 97.75 116 ALA A N 1
ATOM 894 C CA . ALA A 1 116 ? -1.599 6.072 -10.087 1.00 97.75 116 ALA A CA 1
ATOM 895 C C . ALA A 1 116 ? -1.707 5.112 -8.890 1.00 97.75 116 ALA A C 1
ATOM 897 O O . ALA A 1 116 ? -2.615 4.277 -8.850 1.00 97.75 116 ALA A O 1
ATOM 898 N N . ILE A 1 117 ? -0.835 5.258 -7.887 1.00 98.56 117 ILE A N 1
ATOM 899 C CA . ILE A 1 117 ? -0.882 4.504 -6.625 1.00 98.56 117 ILE A CA 1
ATOM 900 C C . ILE A 1 117 ? -2.213 4.751 -5.912 1.00 98.56 117 ILE A C 1
ATOM 902 O O . ILE A 1 117 ? -2.897 3.806 -5.513 1.00 98.56 117 ILE A O 1
ATOM 906 N N . SER A 1 118 ? -2.593 6.019 -5.753 1.00 98.50 118 SER A N 1
ATOM 907 C CA . SER A 1 118 ? -3.812 6.402 -5.043 1.00 98.50 118 SER A CA 1
ATOM 908 C C . SER A 1 118 ? -5.072 5.946 -5.774 1.00 98.50 118 SER A C 1
ATOM 910 O O . SER A 1 118 ? -5.969 5.391 -5.135 1.00 98.50 118 SER A O 1
ATOM 912 N N . ALA A 1 119 ? -5.116 6.110 -7.099 1.00 98.62 119 ALA A N 1
ATOM 913 C CA . ALA A 1 119 ? -6.210 5.644 -7.945 1.00 98.62 119 ALA A CA 1
ATOM 914 C C . ALA A 1 119 ? -6.350 4.118 -7.897 1.00 98.62 119 ALA A C 1
ATOM 916 O O . ALA A 1 119 ? -7.450 3.615 -7.686 1.00 98.62 119 ALA A O 1
ATOM 917 N N . THR A 1 120 ? -5.238 3.383 -8.006 1.00 98.75 120 THR A N 1
ATOM 918 C CA . THR A 1 120 ? -5.232 1.916 -7.908 1.00 98.75 120 THR A CA 1
ATOM 919 C C . THR A 1 120 ? -5.703 1.463 -6.530 1.00 98.75 120 THR A C 1
ATOM 921 O O . THR A 1 120 ? -6.609 0.644 -6.423 1.00 98.75 120 THR A O 1
ATOM 924 N N . GLY A 1 121 ? -5.162 2.043 -5.457 1.00 98.62 121 GLY A N 1
ATOM 925 C CA . GLY A 1 121 ? -5.596 1.703 -4.106 1.00 98.62 121 GLY A CA 1
ATOM 926 C C . GLY A 1 121 ? -7.081 1.989 -3.875 1.00 98.62 121 GLY A C 1
ATOM 927 O O . GLY A 1 121 ? -7.736 1.235 -3.164 1.00 98.62 121 GLY A O 1
ATOM 928 N N . LEU A 1 122 ? -7.639 3.052 -4.465 1.00 98.50 122 LEU A N 1
ATOM 929 C CA . LEU A 1 122 ? -9.075 3.331 -4.383 1.00 98.50 122 LEU A CA 1
ATOM 930 C C . LEU A 1 122 ? -9.907 2.342 -5.211 1.00 98.50 122 LEU A C 1
ATOM 932 O O . LEU A 1 122 ? -10.927 1.884 -4.715 1.00 98.50 122 LEU A O 1
ATOM 936 N N . LEU A 1 123 ? -9.460 1.989 -6.421 1.00 98.50 123 LEU A N 1
ATOM 937 C CA . LEU A 1 123 ? -10.127 1.022 -7.303 1.00 98.50 123 LEU A CA 1
ATOM 938 C C . LEU A 1 123 ? -10.305 -0.347 -6.632 1.00 98.50 123 LEU A C 1
ATOM 940 O O . LEU A 1 123 ? -11.331 -0.991 -6.815 1.00 98.50 123 LEU A O 1
ATOM 944 N N . TYR A 1 124 ? -9.315 -0.768 -5.846 1.00 98.50 124 TYR A N 1
ATOM 945 C CA . TYR A 1 124 ? -9.348 -2.018 -5.087 1.00 98.50 124 TYR A CA 1
ATOM 946 C C . TYR A 1 124 ? -9.941 -1.857 -3.680 1.00 98.50 124 TYR A C 1
ATOM 948 O O . TYR A 1 124 ? -9.993 -2.828 -2.939 1.00 98.50 124 TYR A O 1
ATOM 956 N N . SER A 1 125 ? -10.380 -0.663 -3.276 1.00 97.94 125 SER A N 1
ATOM 957 C CA . SER A 1 125 ? -11.051 -0.472 -1.986 1.00 97.94 125 SER A CA 1
ATOM 958 C C . SER A 1 125 ? -12.560 -0.604 -2.140 1.00 97.94 125 SER A C 1
ATOM 960 O O . SER A 1 125 ? -13.138 -0.112 -3.105 1.00 97.94 125 SER A O 1
ATOM 962 N N . GLU A 1 126 ? -13.219 -1.150 -1.125 1.00 96.62 126 GLU A N 1
ATOM 963 C CA . GLU A 1 126 ? -14.679 -1.170 -1.054 1.00 96.62 126 GLU A CA 1
ATOM 964 C C . GLU A 1 126 ? -15.154 -0.310 0.122 1.00 96.62 126 GLU A C 1
ATOM 966 O O . GLU A 1 126 ? -14.712 -0.483 1.261 1.00 96.62 126 GLU A O 1
ATOM 971 N N . PHE A 1 127 ? -16.040 0.652 -0.149 1.00 94.00 127 PHE A N 1
ATOM 972 C CA . PHE A 1 127 ? -16.642 1.491 0.886 1.00 94.00 127 PHE A CA 1
ATOM 973 C C . PHE A 1 127 ? -17.943 0.867 1.379 1.00 94.00 127 PHE A C 1
ATOM 975 O O . PHE A 1 127 ? -18.878 0.678 0.603 1.00 94.00 127 PHE A O 1
ATOM 982 N N . ARG A 1 128 ? -18.043 0.624 2.686 1.00 87.81 128 ARG A N 1
ATOM 983 C CA . ARG A 1 128 ? -19.271 0.112 3.290 1.00 87.81 128 ARG A CA 1
ATOM 984 C C . ARG A 1 128 ? -20.200 1.271 3.644 1.00 87.81 128 ARG A C 1
ATOM 986 O O . ARG A 1 128 ? -20.027 1.905 4.680 1.00 87.81 128 ARG A O 1
ATOM 993 N N . SER A 1 129 ? -21.199 1.539 2.806 1.00 69.75 129 SER A N 1
ATOM 994 C CA . SER A 1 129 ? -22.280 2.500 3.068 1.00 69.75 129 SER A CA 1
ATOM 995 C C . SER A 1 129 ? -23.497 1.800 3.710 1.00 69.75 129 SER A C 1
ATOM 997 O O . SER A 1 129 ? -24.398 1.404 2.990 1.00 69.75 129 SER A O 1
ATOM 999 N N . ASP A 1 130 ? -23.482 1.559 5.026 1.00 64.19 130 ASP A N 1
ATOM 1000 C CA . ASP A 1 130 ? -24.552 1.013 5.910 1.00 64.19 130 ASP A CA 1
ATOM 1001 C C . ASP A 1 130 ? -25.890 0.462 5.325 1.00 64.19 130 ASP A C 1
ATOM 1003 O O . ASP A 1 130 ? -26.638 1.205 4.692 1.00 64.19 130 ASP A O 1
ATOM 1007 N N . ASN A 1 131 ? -26.266 -0.783 5.702 1.00 43.50 131 ASN A N 1
ATOM 1008 C CA . ASN A 1 131 ? -27.594 -1.214 6.230 1.00 43.50 131 ASN A CA 1
ATOM 1009 C C . ASN A 1 131 ? -27.719 -2.761 6.319 1.00 43.50 131 ASN A C 1
ATOM 1011 O O . ASN A 1 131 ? -28.501 -3.372 5.594 1.00 43.50 131 ASN A O 1
ATOM 1015 N N . THR A 1 132 ? -26.996 -3.427 7.220 1.00 40.88 132 THR A N 1
ATOM 1016 C CA . THR A 1 132 ? -27.363 -4.799 7.623 1.00 40.88 132 THR A CA 1
ATOM 1017 C C . THR A 1 132 ? -27.563 -4.856 9.126 1.00 40.88 132 THR A C 1
ATOM 1019 O O . THR A 1 132 ? -26.741 -4.380 9.908 1.00 40.88 132 THR A O 1
ATOM 1022 N N . GLU A 1 133 ? -28.729 -5.370 9.494 1.00 40.22 133 GLU A N 1
ATOM 1023 C CA . GLU A 1 133 ? -29.271 -5.511 10.834 1.00 40.22 133 GLU A CA 1
ATOM 1024 C C . GLU A 1 133 ? -28.238 -6.044 11.837 1.00 40.22 133 GLU A C 1
ATOM 1026 O O . GLU A 1 133 ? -27.863 -7.209 11.815 1.00 40.22 133 GLU A O 1
ATOM 1031 N N . TYR A 1 134 ? -27.863 -5.208 12.804 1.00 40.66 134 TYR A N 1
ATOM 1032 C CA . TYR A 1 134 ? -27.681 -5.669 14.182 1.00 40.66 134 TYR A CA 1
ATOM 1033 C C . TYR A 1 134 ? -28.995 -5.424 14.939 1.00 40.66 134 TYR A C 1
ATOM 1035 O O . TYR A 1 134 ? -29.049 -4.737 15.955 1.00 40.66 134 TYR A O 1
ATOM 1043 N N . ALA A 1 135 ? -30.089 -5.951 14.392 1.00 38.47 135 ALA A N 1
ATOM 1044 C CA . ALA A 1 135 ? -31.276 -6.279 15.159 1.00 38.47 135 ALA A CA 1
ATOM 1045 C C . ALA A 1 135 ? -31.259 -7.805 15.313 1.00 38.47 135 ALA A C 1
ATOM 1047 O O . ALA A 1 135 ? -31.190 -8.518 14.323 1.00 38.47 135 ALA A O 1
ATOM 1048 N N . GLN A 1 136 ? -31.320 -8.274 16.560 1.00 38.62 136 GLN A N 1
ATOM 1049 C CA . GLN A 1 136 ? -31.382 -9.681 16.985 1.00 38.62 136 GLN A CA 1
ATOM 1050 C C . GLN A 1 136 ? -30.055 -10.449 17.133 1.00 38.62 136 GLN A C 1
ATOM 1052 O O . GLN A 1 136 ? -29.780 -11.431 16.457 1.00 38.62 136 GLN A O 1
ATOM 1057 N N . SER A 1 137 ? -29.312 -10.117 18.190 1.00 37.62 137 SER A N 1
ATOM 1058 C CA . SER A 1 137 ? -28.744 -11.168 19.058 1.00 37.62 137 SER A CA 1
ATOM 1059 C C . SER A 1 137 ? -28.832 -10.782 20.540 1.00 37.62 137 SER A C 1
ATOM 1061 O O . SER A 1 137 ? -27.929 -11.038 21.334 1.00 37.62 137 SER A O 1
ATOM 1063 N N . GLY A 1 138 ? -29.926 -10.113 20.902 1.00 45.56 138 GLY A N 1
ATOM 1064 C CA . GLY A 1 138 ? -30.267 -9.741 22.267 1.00 45.56 138 GLY A CA 1
ATOM 1065 C C . GLY A 1 138 ? -31.772 -9.846 22.435 1.00 45.56 138 GLY A C 1
ATOM 1066 O O . GLY A 1 138 ? -32.448 -8.835 22.314 1.00 45.56 138 GLY A O 1
ATOM 1067 N N . ASP A 1 139 ? -32.257 -11.081 22.571 1.00 41.12 139 ASP A N 1
ATOM 1068 C CA . ASP A 1 139 ? -33.420 -11.519 23.364 1.00 41.12 139 ASP A CA 1
ATOM 1069 C C . ASP A 1 139 ? -33.956 -12.848 22.800 1.00 41.12 139 ASP A C 1
ATOM 1071 O O . ASP A 1 139 ? -34.789 -12.892 21.897 1.00 41.12 139 ASP A O 1
ATOM 1075 N N . LEU A 1 140 ? -33.437 -13.953 23.332 1.00 39.66 140 LEU A N 1
ATOM 1076 C CA . LEU A 1 140 ? -34.179 -15.207 23.422 1.00 39.66 140 LEU A CA 1
ATOM 1077 C C . LEU A 1 140 ? -34.212 -15.572 24.903 1.00 39.66 140 LEU A C 1
ATOM 1079 O O . LEU A 1 140 ? -33.432 -16.391 25.383 1.00 39.66 140 LEU A O 1
ATOM 1083 N N . SER A 1 141 ? -35.091 -14.895 25.636 1.00 43.88 141 SER A N 1
ATOM 1084 C CA . SER A 1 141 ? -35.576 -15.355 26.930 1.00 43.88 141 SER A CA 1
ATOM 1085 C C . SER A 1 141 ? -36.901 -16.107 26.753 1.00 43.88 141 SER A C 1
ATOM 1087 O O . SER A 1 141 ? -37.981 -15.534 26.868 1.00 43.88 141 SER A O 1
ATOM 1089 N N . LYS A 1 142 ? -36.809 -17.414 26.474 1.00 41.50 142 LYS A N 1
ATOM 1090 C CA . LYS A 1 142 ? -37.746 -18.456 26.928 1.00 41.50 142 LYS A CA 1
ATOM 1091 C C . LYS A 1 142 ? -37.000 -19.770 27.095 1.00 41.50 142 LYS A C 1
ATOM 1093 O O . LYS A 1 142 ? -36.255 -20.127 26.159 1.00 41.50 142 LYS A O 1
#

Mean predicted aligned error: 6.85 Å

Secondary structure 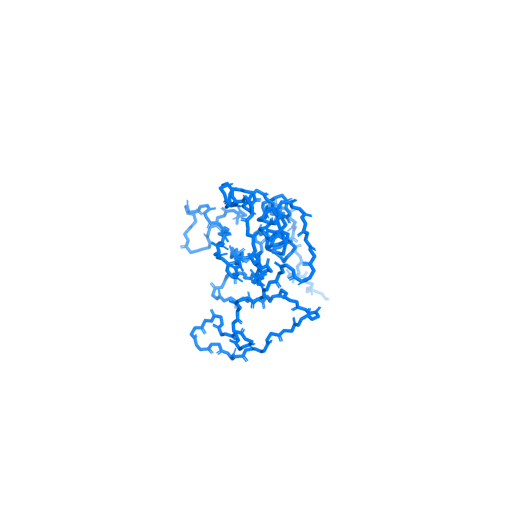(DSSP, 8-state):
-TTS-SS-TT----EEEEE-SSEEEEEEETTTEE-HHHHHHHHHHHHHHHHTTT---GGGEEE-S-SEE--STTPPPEE--SSS--EEEEETTEEEEEEE-EEESS-S--TTHHHHHHHHHHHT-EE--------SSS----

Radius of gyration: 18.08 Å; Cα contacts (8 Å, |Δi|>4): 250; chains: 1; bounding box: 54×34×44 Å

Sequence (142 aa):
MAGYSESNRRSRLTRIHFHSLSFHLVATAAGVWLNSVEAVAAGAYAAGRQACDHKFEPDQLEMRISPELKFYSGATTRQFDSDAPVSEFTHKGYSFAFSPVLVCLHPEKTVGLGDAISATGLLYSEFRSDNTEYAQSGDLSK